Protein AF-A0A920TL09-F1 (afdb_monomer)

Nearest PDB structures (foldseek):
  7rd6-assembly1_A  TM=4.015E-01  e=8.696E+00  Saccharomyces cerevisiae

pLDDT: mean 81.66, std 16.67, range [27.77, 95.25]

Secondary structure (DSSP, 8-state):
--HHHHHHHHHHHHHHHHHHHT---------S----EEEE-S--SSPPPTTEEEEEEE-SSS--EEEEEEE-TTSTT---------STT----HHHHHHHTT-S-----SEEETTSSS-EEES-EEETTEEEEPPP-EEEETTEEEE--------SS-------PPPP-

Radius of gyration: 25.88 Å; Cα contacts (8 Å, |Δi|>4): 193; chains: 1; bounding box: 38×89×36 Å

Se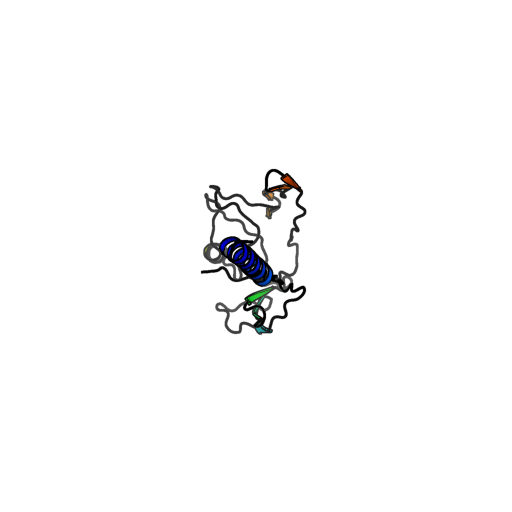quence (169 aa):
MNCANTLKIFSFLIFGTVIFLSSCERKGKSFSKITMRWHPVKHAHPELPAGIKIMTGRNDELPINAWVAIIDPKDPDVDLDVIVSEDQDRRETLTQFSENKKARVVVNGGYFLMDKNPTEHVGLLYVNNFTVAPATRSVLRN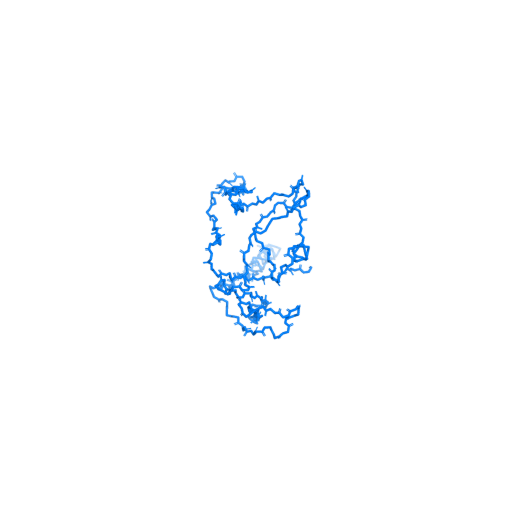NKRYYTARGALGFWMMVVLICLGNQPK

Structure (mmCIF, N/CA/C/O backbone):
data_AF-A0A920TL09-F1
#
_entry.id   AF-A0A920TL09-F1
#
loop_
_atom_site.group_PDB
_atom_site.id
_atom_site.type_symbol
_atom_site.label_atom_id
_atom_site.label_alt_id
_atom_site.label_comp_id
_atom_site.label_asym_id
_atom_site.label_entity_id
_atom_site.label_seq_id
_atom_site.pdbx_PDB_ins_code
_atom_site.Cartn_x
_atom_site.Cartn_y
_atom_site.Cartn_z
_atom_site.occupancy
_atom_site.B_iso_or_equiv
_atom_site.auth_seq_id
_atom_site.auth_comp_id
_atom_site.auth_asym_id
_atom_site.auth_atom_id
_atom_site.pdbx_PDB_model_num
ATOM 1 N N . MET A 1 1 ? 15.18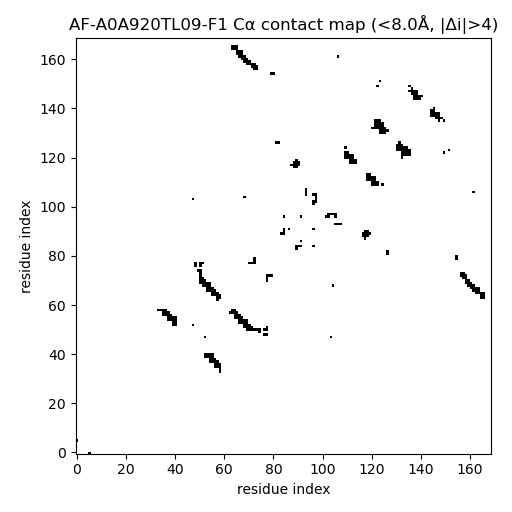4 72.099 8.639 1.00 53.78 1 MET A N 1
ATOM 2 C CA . MET A 1 1 ? 15.026 70.627 8.629 1.00 53.78 1 MET A CA 1
ATOM 3 C C . MET A 1 1 ? 16.298 70.043 9.228 1.00 53.78 1 MET A C 1
ATOM 5 O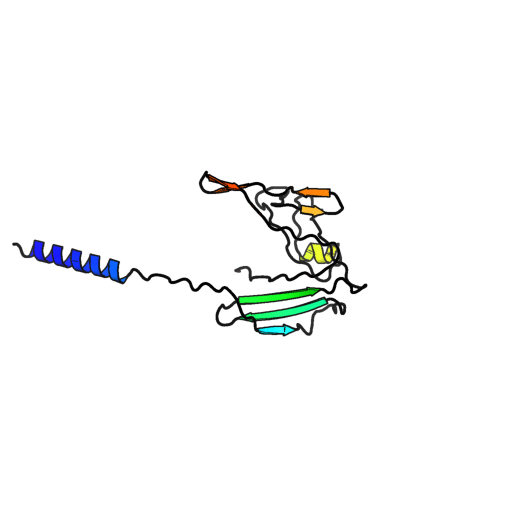 O . MET A 1 1 ? 17.357 70.245 8.655 1.00 53.78 1 MET A O 1
ATOM 9 N N . ASN A 1 2 ? 16.235 69.475 10.437 1.00 61.47 2 ASN A N 1
ATOM 10 C CA . ASN A 1 2 ? 17.439 69.116 11.200 1.00 61.47 2 ASN A CA 1
ATOM 11 C C . ASN A 1 2 ? 18.074 67.825 10.666 1.00 61.47 2 ASN A C 1
ATOM 13 O O . ASN A 1 2 ? 17.355 66.902 10.287 1.00 61.47 2 ASN A O 1
ATOM 17 N N . CYS A 1 3 ? 19.409 67.744 10.702 1.00 60.31 3 CYS A N 1
ATOM 18 C CA . CYS A 1 3 ? 20.208 66.611 10.211 1.00 60.31 3 CYS A CA 1
ATOM 19 C C . CYS A 1 3 ? 19.710 65.241 10.733 1.00 60.31 3 CYS A C 1
ATOM 21 O O . CYS A 1 3 ? 19.678 64.255 9.999 1.00 60.31 3 CYS A O 1
ATOM 23 N N . ALA A 1 4 ? 19.189 65.200 11.965 1.00 67.31 4 ALA A N 1
ATOM 24 C CA . ALA A 1 4 ? 18.602 64.004 12.573 1.00 67.31 4 ALA A CA 1
ATOM 25 C C . ALA A 1 4 ? 17.309 63.501 11.890 1.00 67.31 4 ALA A C 1
ATOM 27 O O . ALA A 1 4 ? 17.072 62.294 11.851 1.00 67.31 4 ALA A O 1
ATOM 28 N N . ASN A 1 5 ? 16.479 64.388 11.327 1.00 65.56 5 ASN A N 1
ATOM 29 C CA . ASN A 1 5 ? 15.267 63.987 10.600 1.00 65.56 5 ASN A CA 1
ATOM 30 C C . ASN A 1 5 ? 15.603 63.459 9.203 1.00 65.56 5 ASN A C 1
ATOM 32 O O . ASN A 1 5 ? 14.999 62.486 8.762 1.00 65.56 5 ASN A O 1
ATOM 36 N N . THR A 1 6 ? 16.609 64.038 8.544 1.00 68.44 6 THR A N 1
ATOM 37 C CA . THR A 1 6 ? 17.115 63.540 7.259 1.00 68.44 6 THR A CA 1
ATOM 38 C C . THR A 1 6 ? 17.706 62.136 7.421 1.00 68.44 6 THR A C 1
ATOM 40 O O . THR A 1 6 ? 17.364 61.241 6.654 1.00 68.44 6 THR A O 1
ATOM 43 N N . LEU A 1 7 ? 18.490 61.891 8.481 1.00 69.38 7 LEU A N 1
ATOM 44 C CA . LEU A 1 7 ? 19.064 60.570 8.769 1.00 69.38 7 LEU A CA 1
ATOM 45 C C . LEU A 1 7 ? 17.992 59.502 9.065 1.00 69.38 7 LEU A C 1
ATOM 47 O O . LEU A 1 7 ? 18.110 58.365 8.609 1.00 69.38 7 LEU A O 1
ATOM 51 N N . LYS A 1 8 ? 16.913 59.864 9.775 1.00 68.81 8 LYS A N 1
ATOM 52 C CA . LYS A 1 8 ? 15.773 58.961 10.013 1.00 68.81 8 LYS A CA 1
ATOM 53 C C . LYS A 1 8 ? 15.044 58.602 8.720 1.00 68.81 8 LYS A C 1
ATOM 55 O O . LYS A 1 8 ? 14.759 57.429 8.508 1.00 68.81 8 LYS A O 1
ATOM 60 N N . ILE A 1 9 ? 14.779 59.576 7.849 1.00 72.88 9 ILE A N 1
ATOM 61 C CA . ILE A 1 9 ? 14.109 59.338 6.559 1.00 72.88 9 ILE A CA 1
ATOM 62 C C . ILE A 1 9 ? 14.960 58.423 5.668 1.00 72.88 9 ILE A C 1
ATOM 64 O O . ILE A 1 9 ? 14.433 57.466 5.105 1.00 72.88 9 ILE A O 1
ATOM 68 N N . PHE A 1 10 ? 16.276 58.648 5.603 1.00 74.56 10 PHE A N 1
ATOM 69 C CA . PHE A 1 10 ? 17.190 57.757 4.879 1.00 74.56 10 PHE A CA 1
ATOM 70 C C . PHE A 1 10 ? 17.213 56.340 5.466 1.00 74.56 10 PHE A C 1
ATOM 72 O O . PHE A 1 10 ? 17.174 55.374 4.710 1.00 74.56 10 PHE A O 1
ATOM 79 N N . SER A 1 11 ? 17.201 56.198 6.794 1.00 73.19 11 SER A N 1
ATOM 80 C CA . SER A 1 11 ? 17.123 54.888 7.457 1.00 73.19 11 SER A CA 1
ATOM 81 C C . SER A 1 11 ? 15.825 54.139 7.120 1.00 73.19 11 SER A C 1
ATOM 83 O O . SER A 1 11 ? 15.866 52.964 6.756 1.00 73.19 11 SER A O 1
ATOM 85 N N . PHE A 1 12 ? 14.676 54.825 7.130 1.00 78.31 12 PHE A N 1
ATOM 86 C CA . PHE A 1 12 ? 13.394 54.236 6.725 1.00 78.31 12 PHE A CA 1
ATOM 87 C C . PHE A 1 12 ? 13.361 53.844 5.240 1.00 78.31 12 PHE A C 1
ATOM 89 O O . PHE A 1 12 ? 12.833 52.784 4.907 1.00 78.31 12 PHE A O 1
ATOM 96 N N . LEU A 1 13 ? 13.954 54.650 4.354 1.00 80.06 13 LEU A N 1
ATOM 97 C CA . LEU A 1 13 ? 14.059 54.336 2.924 1.00 80.06 13 LEU A CA 1
ATOM 98 C C . LEU A 1 13 ? 14.952 53.116 2.671 1.00 80.06 13 LEU A C 1
ATOM 100 O O . LEU A 1 13 ? 14.584 52.242 1.886 1.00 80.06 13 LEU A O 1
ATOM 104 N N . ILE A 1 14 ? 16.087 53.011 3.367 1.00 79.56 14 ILE A N 1
ATOM 105 C CA . ILE A 1 14 ? 16.980 51.847 3.279 1.00 79.56 14 ILE A CA 1
ATOM 106 C C . ILE A 1 14 ? 16.264 50.597 3.794 1.00 79.56 14 ILE A C 1
ATOM 108 O O . ILE A 1 14 ? 16.254 49.576 3.111 1.00 79.56 14 ILE A O 1
ATOM 112 N N . PHE A 1 15 ? 15.606 50.681 4.952 1.00 77.81 15 PHE A N 1
ATOM 113 C CA . PHE A 1 15 ? 14.872 49.556 5.530 1.00 77.81 15 PHE A CA 1
ATOM 114 C C . PHE A 1 15 ? 13.721 49.088 4.627 1.00 77.81 15 PHE A C 1
ATOM 116 O O . PHE A 1 15 ? 13.578 47.891 4.379 1.00 77.81 15 PHE A O 1
ATOM 123 N N . GLY A 1 16 ? 12.959 50.026 4.054 1.00 76.88 16 GLY A N 1
ATOM 124 C CA . GLY A 1 16 ? 11.929 49.722 3.061 1.00 76.88 16 GLY A CA 1
ATOM 125 C C . GLY A 1 16 ? 12.508 49.022 1.830 1.00 76.88 16 GLY A C 1
ATOM 126 O O . GLY A 1 16 ? 12.002 47.984 1.416 1.00 76.88 16 GLY A O 1
ATOM 127 N N . THR A 1 17 ? 13.623 49.524 1.297 1.00 75.88 17 THR A N 1
ATOM 128 C CA . THR A 1 17 ? 14.292 48.939 0.122 1.00 75.88 17 THR A CA 1
ATOM 129 C C . THR A 1 17 ? 14.801 47.521 0.403 1.00 75.88 17 THR A C 1
ATOM 131 O O . THR A 1 17 ? 14.617 46.631 -0.424 1.00 75.88 17 THR A O 1
ATOM 134 N N . VAL A 1 18 ? 15.369 47.268 1.587 1.00 77.56 18 VAL A N 1
ATOM 135 C CA . VAL A 1 18 ? 15.812 45.925 1.999 1.00 77.56 18 VAL A CA 1
ATOM 136 C C . VAL A 1 18 ? 14.631 44.957 2.094 1.00 77.56 18 VAL A C 1
ATOM 138 O O . VAL A 1 18 ? 14.741 43.829 1.618 1.00 77.56 18 VAL A O 1
ATOM 141 N N . ILE A 1 19 ? 13.484 45.380 2.636 1.00 73.69 19 ILE A N 1
ATOM 142 C CA . ILE A 1 19 ? 12.277 44.535 2.712 1.00 73.69 19 ILE A CA 1
ATOM 143 C C . ILE A 1 19 ? 11.729 44.214 1.314 1.00 73.69 19 ILE A C 1
ATOM 145 O O . ILE A 1 19 ? 11.401 43.058 1.032 1.00 73.69 19 ILE A O 1
ATOM 149 N N . PHE A 1 20 ? 11.667 45.207 0.422 1.00 66.69 20 PHE A N 1
ATOM 150 C CA . PHE A 1 20 ? 11.168 45.011 -0.942 1.00 66.69 20 PHE A CA 1
ATOM 151 C C . PHE A 1 20 ? 12.087 44.113 -1.782 1.00 66.69 20 PHE A C 1
ATOM 153 O O . PHE A 1 20 ? 11.592 43.266 -2.522 1.00 66.69 20 PHE A O 1
ATOM 160 N N . LEU A 1 21 ? 13.409 44.228 -1.629 1.00 68.94 21 LEU A N 1
ATOM 161 C CA . LEU A 1 21 ? 14.375 43.394 -2.358 1.00 68.94 21 LEU A CA 1
ATOM 162 C C . LEU A 1 21 ? 14.553 41.990 -1.754 1.00 68.94 21 LEU A C 1
ATOM 164 O O . LEU A 1 21 ? 15.002 41.082 -2.449 1.00 68.94 21 LEU A O 1
ATOM 168 N N . SER A 1 22 ? 14.175 41.785 -0.488 1.00 65.44 22 SER A N 1
ATOM 169 C CA . SER A 1 22 ? 14.242 40.473 0.183 1.00 65.44 22 SER A CA 1
ATOM 170 C C . SER A 1 22 ? 13.017 39.589 -0.071 1.00 65.44 22 SER A C 1
ATOM 172 O O . SER A 1 22 ? 12.991 38.435 0.365 1.00 65.44 22 SER A O 1
ATOM 174 N N . SER A 1 23 ? 12.005 40.091 -0.786 1.00 58.12 23 SER A N 1
ATOM 175 C CA . SER A 1 23 ? 10.854 39.290 -1.214 1.00 58.12 23 SER A CA 1
ATOM 176 C C . SER A 1 23 ? 11.248 38.387 -2.382 1.00 58.12 23 SER A C 1
ATOM 178 O O . SER A 1 23 ? 10.909 38.617 -3.539 1.00 58.12 23 SER A O 1
ATOM 180 N N . CYS A 1 24 ? 12.004 37.338 -2.066 1.00 65.25 24 CYS A N 1
ATOM 181 C CA . CYS A 1 24 ? 12.300 36.256 -2.986 1.00 65.25 24 CYS A CA 1
ATOM 182 C C . CYS A 1 24 ? 11.018 35.437 -3.180 1.00 65.25 24 CYS A C 1
ATOM 184 O O . CYS A 1 24 ? 10.665 34.584 -2.361 1.00 65.25 24 CYS A O 1
ATOM 186 N N . GLU A 1 25 ? 10.280 35.744 -4.244 1.00 61.66 25 GLU A N 1
ATOM 187 C CA . GLU A 1 25 ? 9.114 34.981 -4.665 1.00 61.66 25 GLU A CA 1
ATOM 188 C C . GLU A 1 25 ? 9.582 33.558 -5.006 1.00 61.66 25 GLU A C 1
ATOM 190 O O . GLU A 1 25 ? 10.165 33.304 -6.063 1.00 61.66 25 GLU A O 1
ATOM 195 N N . ARG A 1 26 ? 9.392 32.607 -4.079 1.00 60.12 26 ARG A N 1
ATOM 196 C CA . ARG A 1 26 ? 9.657 31.189 -4.346 1.00 60.12 26 ARG A CA 1
ATOM 197 C C . ARG A 1 26 ? 8.646 30.718 -5.384 1.00 60.12 26 ARG A C 1
ATOM 199 O O . ARG A 1 26 ? 7.584 30.206 -5.036 1.00 60.12 26 ARG A O 1
ATOM 206 N N . LYS A 1 27 ? 8.978 30.871 -6.665 1.00 62.50 27 LYS A N 1
ATOM 207 C CA . LYS A 1 27 ? 8.264 30.218 -7.762 1.00 62.50 27 LYS A CA 1
ATOM 208 C C . LYS A 1 27 ? 8.472 28.716 -7.611 1.00 62.50 27 LYS A C 1
ATOM 210 O O . LYS A 1 27 ? 9.457 28.159 -8.089 1.00 62.50 27 LYS A O 1
ATOM 215 N N . GLY A 1 28 ? 7.575 28.068 -6.872 1.00 67.12 28 GLY A N 1
ATOM 216 C CA . GLY A 1 28 ? 7.540 26.617 -6.778 1.00 67.12 28 GLY A CA 1
ATOM 217 C C . GLY A 1 28 ? 7.368 26.052 -8.182 1.00 67.12 28 GLY A C 1
ATOM 218 O O . GLY A 1 28 ? 6.353 26.305 -8.829 1.00 67.12 28 GLY A O 1
ATOM 219 N N . LYS A 1 29 ? 8.370 25.322 -8.679 1.00 74.00 29 LYS A N 1
ATOM 220 C CA . LYS A 1 29 ? 8.221 24.567 -9.924 1.00 74.00 29 LYS A CA 1
ATOM 221 C C . LYS A 1 29 ? 7.191 23.467 -9.678 1.00 74.00 29 LYS A C 1
ATOM 223 O O . LYS A 1 29 ? 7.402 22.601 -8.833 1.00 74.00 29 LYS A O 1
ATOM 228 N N . SER A 1 30 ? 6.074 23.532 -10.395 1.00 80.12 30 SER A N 1
ATOM 229 C CA . SER A 1 30 ? 5.079 22.463 -10.422 1.00 80.12 30 SER A CA 1
ATOM 230 C C . SER A 1 30 ? 5.392 21.526 -11.581 1.00 80.12 30 SER A C 1
ATOM 232 O O . SER A 1 30 ? 5.633 21.981 -12.699 1.00 80.12 30 SER A O 1
ATOM 234 N N . PHE A 1 31 ? 5.384 20.223 -11.314 1.00 80.56 31 PHE A N 1
ATOM 235 C CA . PHE A 1 31 ? 5.617 19.190 -12.315 1.00 80.56 31 PHE A CA 1
ATOM 236 C C . PHE A 1 31 ? 4.305 18.449 -12.561 1.00 80.56 31 PHE A C 1
ATOM 238 O O . PHE A 1 31 ? 3.782 17.799 -11.661 1.00 80.56 31 PHE A O 1
ATOM 245 N N . SER A 1 32 ? 3.772 18.532 -13.780 1.00 84.25 32 SER A N 1
ATOM 246 C CA . SER A 1 32 ? 2.607 17.736 -14.200 1.00 84.25 32 SER A CA 1
ATOM 247 C C . SER A 1 32 ? 2.991 16.311 -14.607 1.00 84.25 32 SER A C 1
ATOM 249 O O . SER A 1 32 ? 2.165 15.404 -14.561 1.00 84.25 32 SER A O 1
ATOM 251 N N . LYS A 1 33 ? 4.256 16.106 -14.992 1.00 85.94 33 LYS A N 1
ATOM 252 C CA . LYS A 1 33 ? 4.826 14.812 -15.360 1.00 85.94 33 LYS A CA 1
ATOM 253 C C . LYS A 1 33 ? 6.251 14.718 -14.834 1.00 85.94 33 LYS A C 1
ATOM 255 O O . LYS A 1 33 ? 7.068 15.593 -15.103 1.00 85.94 33 LYS A O 1
ATOM 260 N N . ILE A 1 34 ? 6.544 13.639 -14.115 1.00 88.56 34 ILE A N 1
ATOM 261 C CA . ILE A 1 34 ? 7.886 13.341 -13.616 1.00 88.56 34 ILE A CA 1
ATOM 262 C C . ILE A 1 34 ? 8.445 12.185 -14.441 1.00 88.56 34 ILE A C 1
ATOM 264 O O . ILE A 1 34 ? 7.959 11.057 -14.361 1.00 88.56 34 ILE A O 1
ATOM 268 N N . THR A 1 35 ? 9.449 12.465 -15.269 1.00 91.44 35 THR A N 1
ATOM 269 C CA . THR A 1 35 ? 10.113 11.435 -16.077 1.00 91.44 35 THR A CA 1
ATOM 270 C C . THR A 1 35 ? 11.119 10.681 -15.217 1.00 91.44 35 THR A C 1
ATOM 272 O O . THR A 1 35 ? 12.048 11.278 -14.683 1.00 91.44 35 THR A O 1
ATOM 275 N N . MET A 1 36 ? 10.960 9.369 -15.090 1.00 94.06 36 MET A N 1
ATOM 276 C CA . MET A 1 36 ? 11.855 8.512 -14.309 1.00 94.06 36 MET A CA 1
ATOM 277 C C . MET A 1 36 ? 12.720 7.665 -15.247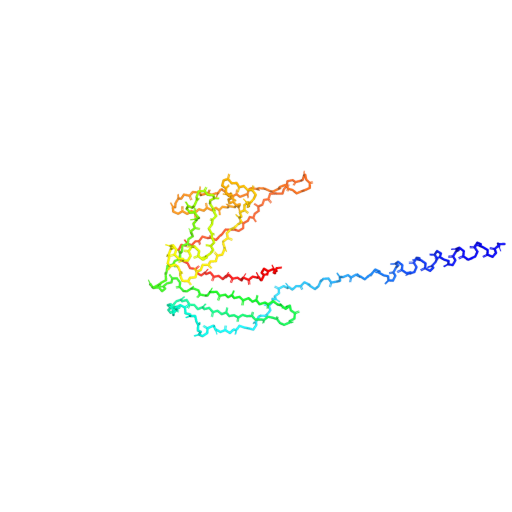 1.00 94.06 36 MET A C 1
ATOM 279 O O . MET A 1 36 ? 12.226 7.158 -16.256 1.00 94.06 36 MET A O 1
ATOM 283 N N . ARG A 1 37 ? 13.997 7.463 -14.907 1.00 94.88 37 ARG A N 1
ATOM 284 C CA . ARG A 1 37 ? 14.864 6.492 -15.596 1.00 94.88 37 ARG A CA 1
ATOM 285 C C . ARG A 1 37 ? 14.716 5.123 -14.944 1.00 94.88 37 ARG A C 1
ATOM 287 O O . ARG A 1 37 ? 15.330 4.869 -13.907 1.00 94.88 37 ARG A O 1
ATOM 294 N N . TRP A 1 38 ? 13.877 4.279 -15.532 1.00 95.25 38 TRP A N 1
ATOM 295 C CA . TRP A 1 38 ? 13.522 2.969 -14.991 1.00 95.25 38 TRP A CA 1
ATOM 296 C C . TRP A 1 38 ? 14.501 1.868 -15.401 1.00 95.25 38 TRP A C 1
ATOM 298 O O . TRP A 1 38 ? 14.845 1.742 -16.572 1.00 95.25 38 TRP A O 1
ATOM 308 N N . HIS A 1 39 ? 14.867 1.017 -14.446 1.00 94.94 39 HIS A N 1
ATOM 309 C CA . HIS A 1 39 ? 15.703 -0.161 -14.650 1.00 94.94 39 HIS A CA 1
ATOM 310 C C . HIS A 1 39 ? 15.077 -1.370 -13.941 1.00 94.94 39 HIS A C 1
ATOM 312 O O . HIS A 1 39 ? 14.595 -1.220 -12.815 1.00 94.94 39 HIS A O 1
ATOM 318 N N . PRO A 1 40 ? 15.062 -2.563 -14.561 1.00 92.62 40 PRO A N 1
ATOM 319 C CA . PRO A 1 40 ? 14.602 -3.772 -13.889 1.00 92.62 40 PRO A CA 1
ATOM 320 C C . PRO A 1 40 ? 15.557 -4.156 -12.758 1.00 92.62 40 PRO A C 1
ATOM 322 O O . PRO A 1 40 ? 16.779 -4.091 -12.912 1.00 92.62 40 PRO A O 1
ATOM 325 N N . VAL A 1 41 ? 15.000 -4.591 -11.631 1.00 90.88 41 VAL A N 1
ATOM 326 C CA . VAL A 1 41 ? 15.777 -5.148 -10.522 1.00 90.88 41 VAL A CA 1
ATOM 327 C C . VAL A 1 41 ? 16.098 -6.606 -10.856 1.00 90.88 41 VAL A C 1
ATOM 329 O O . VAL A 1 41 ? 15.207 -7.445 -10.887 1.00 90.88 41 VAL A O 1
ATOM 332 N N . LYS A 1 42 ? 17.370 -6.899 -11.153 1.00 77.19 42 LYS A N 1
ATOM 333 C CA . LYS A 1 42 ? 17.815 -8.217 -11.649 1.00 77.19 42 LYS A CA 1
ATOM 334 C C . LYS A 1 42 ? 17.972 -9.296 -10.568 1.00 77.19 42 LYS A C 1
ATOM 336 O O . LYS A 1 42 ? 17.988 -10.470 -10.907 1.00 77.19 42 LYS A O 1
ATOM 341 N N . HIS A 1 43 ? 18.100 -8.911 -9.297 1.00 66.50 43 HIS A N 1
ATOM 342 C CA . HIS A 1 43 ? 18.413 -9.825 -8.189 1.00 66.50 43 HIS A CA 1
ATOM 343 C C . HIS A 1 43 ? 17.445 -9.637 -7.015 1.00 66.50 43 HIS A C 1
ATOM 345 O O . HIS A 1 43 ? 17.853 -9.281 -5.911 1.00 66.50 43 HIS A O 1
ATOM 351 N N . ALA A 1 44 ? 16.145 -9.822 -7.255 1.00 63.91 44 ALA A N 1
ATOM 352 C CA . ALA A 1 44 ? 15.204 -10.010 -6.156 1.00 63.91 44 ALA A CA 1
ATOM 353 C C . ALA A 1 44 ? 15.382 -11.441 -5.623 1.00 63.91 44 ALA A C 1
ATOM 355 O O . ALA A 1 44 ? 15.175 -12.398 -6.364 1.00 63.91 44 ALA A O 1
ATOM 356 N N . HIS A 1 45 ? 15.825 -11.579 -4.372 1.00 62.62 45 HIS A N 1
ATOM 357 C CA . HIS A 1 45 ? 15.847 -12.856 -3.664 1.00 62.62 45 HIS A CA 1
ATOM 358 C C . HIS A 1 45 ? 14.741 -12.857 -2.604 1.00 62.62 45 HIS A C 1
ATOM 360 O O . HIS A 1 45 ? 14.693 -11.917 -1.807 1.00 62.62 45 HIS A O 1
ATOM 366 N N . PRO A 1 46 ? 13.880 -13.890 -2.555 1.00 71.00 46 PRO A N 1
ATOM 367 C CA . PRO A 1 46 ? 13.798 -15.038 -3.473 1.00 71.00 46 PRO A CA 1
ATOM 368 C C . PRO A 1 46 ? 13.362 -14.638 -4.896 1.00 71.00 46 PRO A C 1
ATOM 370 O O . PRO A 1 46 ? 12.771 -13.574 -5.072 1.00 71.00 46 PRO A O 1
ATOM 373 N N . GLU A 1 47 ? 13.635 -15.497 -5.889 1.00 81.56 47 GLU A N 1
ATOM 374 C CA . GLU A 1 47 ? 13.158 -15.279 -7.263 1.00 81.56 47 GLU A CA 1
ATOM 375 C C . GLU A 1 47 ? 11.639 -15.048 -7.271 1.00 81.56 47 GLU A C 1
ATOM 377 O O . GLU A 1 47 ? 10.880 -15.701 -6.541 1.00 81.56 47 GLU A O 1
ATOM 382 N N . LEU A 1 48 ? 11.217 -14.063 -8.063 1.00 87.56 48 LEU A N 1
ATOM 383 C CA . LEU A 1 48 ? 9.819 -13.681 -8.231 1.00 87.56 48 LEU A CA 1
ATOM 384 C C . LEU A 1 48 ? 9.215 -14.458 -9.413 1.00 87.56 48 LEU A C 1
ATOM 386 O O . LEU A 1 48 ? 9.933 -14.715 -10.382 1.00 87.56 48 LEU A O 1
ATOM 390 N N . PRO A 1 49 ? 7.921 -14.823 -9.357 1.00 88.56 49 PRO A N 1
ATOM 391 C CA . PRO A 1 49 ? 7.243 -15.465 -10.482 1.00 88.56 49 PRO A CA 1
ATOM 392 C C . PRO A 1 49 ? 7.225 -14.545 -11.710 1.00 88.56 49 PRO A C 1
ATOM 394 O O . PRO A 1 49 ? 7.371 -13.326 -11.588 1.00 88.56 49 PRO A O 1
ATOM 397 N N . ALA A 1 50 ? 7.026 -15.123 -12.898 1.00 89.44 50 ALA A N 1
ATOM 398 C CA . ALA A 1 50 ? 7.096 -14.400 -14.171 1.00 89.44 50 ALA A CA 1
ATOM 399 C C . ALA A 1 50 ? 6.130 -13.201 -14.233 1.00 89.44 50 ALA A C 1
ATOM 401 O O . ALA A 1 50 ? 6.494 -12.140 -14.749 1.00 89.44 50 ALA A O 1
ATOM 402 N N . GLY A 1 51 ? 4.942 -13.341 -13.643 1.00 91.00 51 GLY A N 1
ATOM 403 C CA . GLY A 1 51 ? 3.945 -12.285 -13.520 1.00 91.00 51 GLY A CA 1
ATOM 404 C C . GLY A 1 51 ? 4.318 -11.131 -12.585 1.00 91.00 51 GLY A C 1
ATOM 405 O O . GLY A 1 51 ? 3.570 -10.163 -12.511 1.00 91.00 51 GLY A O 1
ATOM 406 N N . ILE A 1 52 ? 5.456 -11.160 -11.881 1.00 90.81 52 ILE A N 1
ATOM 407 C CA . ILE A 1 52 ? 5.890 -10.072 -10.992 1.00 90.81 52 ILE A CA 1
ATOM 408 C C . ILE A 1 52 ? 7.226 -9.497 -11.464 1.00 90.81 52 ILE A C 1
ATOM 410 O O . ILE A 1 52 ? 8.271 -10.142 -11.416 1.00 90.81 52 ILE A O 1
ATOM 414 N N . LYS A 1 53 ? 7.222 -8.210 -11.822 1.00 91.81 53 LYS A N 1
ATOM 415 C CA . LYS A 1 53 ? 8.425 -7.468 -12.214 1.00 91.81 53 LYS A CA 1
ATOM 416 C C . LYS A 1 53 ? 8.639 -6.250 -11.331 1.00 91.81 53 LYS A C 1
ATOM 418 O O . LYS A 1 53 ? 7.795 -5.361 -11.275 1.00 91.81 53 LYS A O 1
ATOM 423 N N . ILE A 1 54 ? 9.814 -6.149 -10.716 1.00 92.25 54 ILE A N 1
ATOM 424 C CA . ILE A 1 54 ? 10.210 -4.962 -9.950 1.00 92.25 54 ILE A CA 1
ATOM 425 C C . ILE A 1 54 ? 11.107 -4.066 -10.804 1.00 92.25 54 ILE A C 1
ATOM 427 O O . ILE A 1 54 ? 12.087 -4.517 -11.400 1.00 92.25 54 ILE A O 1
ATOM 431 N N . MET A 1 55 ? 10.790 -2.775 -10.840 1.00 94.06 55 MET A N 1
ATOM 432 C CA . MET A 1 55 ? 11.611 -1.746 -11.468 1.00 94.06 55 MET A CA 1
ATOM 433 C C . MET A 1 55 ? 12.015 -0.707 -10.424 1.00 94.06 55 MET A C 1
ATOM 435 O O . MET A 1 55 ? 11.233 -0.349 -9.545 1.00 94.06 55 MET A O 1
ATOM 439 N N . THR A 1 56 ? 13.225 -0.181 -10.552 1.00 94.81 56 THR A N 1
ATOM 440 C CA . THR A 1 56 ? 13.710 0.970 -9.790 1.00 94.81 56 THR A CA 1
ATOM 441 C C . THR A 1 56 ? 13.911 2.155 -10.723 1.00 94.81 56 THR A C 1
ATOM 443 O O . THR A 1 56 ? 14.292 1.990 -11.883 1.00 94.81 56 THR A O 1
ATOM 446 N N . GLY A 1 57 ? 13.600 3.353 -10.248 1.00 94.81 57 GLY A N 1
ATOM 447 C CA . GLY A 1 57 ? 13.622 4.580 -11.021 1.00 94.81 57 GLY A CA 1
ATOM 448 C C . GLY A 1 57 ? 14.298 5.707 -10.261 1.00 94.81 57 GLY A C 1
ATOM 449 O O . GLY A 1 57 ? 14.056 5.895 -9.070 1.00 94.81 57 GLY A O 1
ATOM 450 N N . ARG A 1 58 ? 15.085 6.510 -10.977 1.00 94.12 58 ARG A N 1
ATOM 451 C CA . ARG A 1 58 ? 15.655 7.768 -10.479 1.00 94.12 58 ARG A CA 1
ATOM 452 C C . ARG A 1 58 ? 15.234 8.926 -11.375 1.00 94.12 58 ARG A C 1
ATOM 454 O O . ARG A 1 58 ? 15.317 8.811 -12.601 1.00 94.12 58 ARG A O 1
ATOM 461 N N . ASN A 1 59 ? 14.852 10.042 -10.766 1.00 93.31 59 ASN A N 1
ATOM 462 C CA . ASN A 1 59 ? 14.866 11.352 -11.410 1.00 93.31 59 ASN A CA 1
ATOM 463 C C . ASN A 1 59 ? 15.983 12.192 -10.759 1.00 93.31 59 ASN A C 1
ATOM 465 O O . ASN A 1 59 ? 16.180 12.130 -9.546 1.00 93.31 59 ASN A O 1
ATOM 469 N N . ASP A 1 60 ? 16.776 12.893 -11.571 1.00 89.44 60 ASP A N 1
ATOM 470 C CA . ASP A 1 60 ? 17.898 13.710 -11.081 1.00 89.44 60 ASP A CA 1
ATOM 471 C C . ASP A 1 60 ? 17.519 15.187 -10.906 1.00 89.44 60 ASP A C 1
ATOM 473 O O . ASP A 1 60 ? 18.144 15.882 -10.111 1.00 89.44 60 ASP A O 1
ATOM 477 N N . GLU A 1 61 ? 16.491 15.664 -11.617 1.00 89.25 61 GLU A N 1
ATOM 478 C CA . GLU A 1 61 ? 15.979 17.038 -11.518 1.00 89.25 61 GLU A CA 1
ATOM 479 C C . GLU A 1 61 ? 15.173 17.234 -10.226 1.00 89.25 61 GLU A C 1
ATOM 481 O O . GLU A 1 61 ? 15.387 18.174 -9.464 1.00 89.25 61 GLU A O 1
ATOM 486 N N . LEU A 1 62 ? 14.264 16.301 -9.967 1.00 88.06 62 LEU A N 1
ATOM 487 C CA . LEU A 1 62 ? 13.643 16.043 -8.684 1.00 88.06 62 LEU A CA 1
ATOM 488 C C . LEU A 1 62 ? 14.398 14.864 -8.095 1.00 88.06 62 LEU A C 1
ATOM 490 O O . LEU A 1 62 ? 14.188 13.767 -8.603 1.00 88.06 62 LEU A O 1
ATOM 494 N N . PRO A 1 63 ? 15.252 15.041 -7.072 1.00 87.00 63 PRO A N 1
ATOM 495 C CA . PRO A 1 63 ? 16.143 14.001 -6.572 1.00 87.00 63 PRO A CA 1
ATOM 496 C C . PRO A 1 63 ? 15.394 12.884 -5.817 1.00 87.00 63 PRO A C 1
ATOM 498 O O . PRO A 1 63 ? 15.710 12.563 -4.669 1.00 87.00 63 PRO A O 1
ATOM 501 N N . ILE A 1 64 ? 14.451 12.225 -6.485 1.00 90.69 64 ILE A N 1
ATOM 502 C CA . ILE A 1 64 ? 13.576 11.174 -5.986 1.00 90.69 64 ILE A CA 1
ATOM 503 C C . ILE A 1 64 ? 13.998 9.816 -6.543 1.00 90.69 64 ILE A C 1
ATOM 505 O O . ILE A 1 64 ? 14.354 9.666 -7.714 1.00 90.69 64 ILE A O 1
ATOM 509 N N . ASN A 1 65 ? 13.945 8.819 -5.669 1.00 93.69 65 ASN A N 1
ATOM 510 C CA . ASN A 1 65 ? 14.009 7.410 -6.033 1.00 93.69 65 ASN A CA 1
ATOM 511 C C . ASN A 1 65 ? 12.596 6.848 -5.938 1.00 93.69 65 ASN A C 1
ATOM 513 O O . ASN A 1 65 ? 11.856 7.223 -5.029 1.00 93.69 65 ASN A O 1
ATOM 517 N N . ALA A 1 66 ? 12.241 5.958 -6.854 1.00 93.62 66 ALA A N 1
ATOM 518 C CA . ALA A 1 66 ? 10.996 5.217 -6.793 1.00 93.62 66 ALA A CA 1
ATOM 519 C C . ALA A 1 66 ? 11.248 3.748 -7.115 1.00 93.62 66 ALA A C 1
ATOM 521 O O . ALA A 1 66 ? 12.142 3.400 -7.888 1.00 93.62 66 ALA A O 1
ATOM 522 N N . TRP A 1 67 ? 10.405 2.896 -6.557 1.00 93.88 67 TRP A N 1
ATOM 523 C CA . TRP A 1 67 ? 10.276 1.503 -6.949 1.00 93.88 67 TRP A CA 1
ATOM 524 C C . TRP A 1 67 ? 8.849 1.281 -7.405 1.00 93.88 67 TRP A C 1
ATOM 526 O O . TRP A 1 67 ? 7.939 1.941 -6.905 1.00 93.88 67 TRP A O 1
ATOM 536 N N . VAL A 1 68 ? 8.676 0.366 -8.349 1.00 92.94 68 VAL A N 1
ATOM 537 C CA . VAL A 1 68 ? 7.366 -0.076 -8.806 1.00 92.94 68 VAL A CA 1
ATOM 538 C C . VAL A 1 68 ? 7.377 -1.584 -8.979 1.00 92.94 68 VAL A C 1
ATOM 540 O O . VAL A 1 68 ? 8.295 -2.144 -9.580 1.00 92.94 68 VAL A O 1
ATOM 543 N N . ALA A 1 69 ? 6.348 -2.226 -8.440 1.00 92.06 69 ALA A N 1
ATOM 544 C CA . ALA A 1 69 ? 6.007 -3.599 -8.758 1.00 92.06 69 ALA A CA 1
ATOM 545 C C . ALA A 1 69 ? 4.966 -3.582 -9.877 1.00 92.06 69 ALA A C 1
ATOM 547 O O . ALA A 1 69 ? 3.950 -2.902 -9.768 1.00 92.06 69 ALA A O 1
ATOM 548 N N . ILE A 1 70 ? 5.251 -4.291 -10.960 1.00 91.62 70 ILE A N 1
ATOM 549 C CA . ILE A 1 70 ? 4.341 -4.521 -12.076 1.00 91.62 70 ILE A CA 1
ATOM 550 C C . ILE A 1 70 ? 3.864 -5.959 -11.932 1.00 91.62 70 ILE A C 1
ATOM 552 O O . ILE A 1 70 ? 4.686 -6.874 -11.935 1.00 91.62 70 ILE A O 1
ATOM 556 N N . ILE A 1 71 ? 2.555 -6.124 -11.769 1.00 89.81 71 ILE A N 1
ATOM 557 C CA . ILE A 1 71 ? 1.915 -7.404 -11.474 1.00 89.81 71 ILE A CA 1
ATOM 558 C C . ILE A 1 71 ? 0.993 -7.767 -12.640 1.00 89.81 71 ILE A C 1
ATOM 560 O O . ILE A 1 71 ? 0.085 -6.990 -12.953 1.00 89.81 71 ILE A O 1
ATOM 564 N N . ASP A 1 72 ? 1.229 -8.920 -13.268 1.00 90.12 72 ASP A N 1
ATOM 565 C CA . ASP A 1 72 ? 0.284 -9.605 -14.145 1.00 90.12 72 ASP A CA 1
ATOM 566 C C . ASP A 1 72 ? -0.600 -10.524 -13.291 1.00 90.12 72 ASP A C 1
ATOM 568 O O . ASP A 1 72 ? -0.143 -11.556 -12.812 1.00 90.12 72 ASP A O 1
ATOM 572 N N . PRO A 1 73 ? -1.865 -10.166 -13.072 1.00 84.06 73 PRO A N 1
ATOM 573 C CA . PRO A 1 73 ? -2.779 -10.922 -12.226 1.00 84.06 73 PRO A CA 1
ATOM 574 C C . PRO A 1 73 ? -3.562 -11.976 -13.011 1.00 84.06 73 PRO A C 1
ATOM 576 O O . PRO A 1 73 ? -4.492 -12.567 -12.476 1.00 84.06 73 PRO A O 1
ATOM 579 N N . LYS A 1 74 ? -3.255 -12.161 -14.302 1.00 88.00 74 LYS A N 1
ATOM 580 C CA . LYS A 1 74 ? -3.706 -13.323 -15.071 1.00 88.00 74 LYS A CA 1
ATOM 581 C C . LYS A 1 74 ? -2.721 -14.485 -14.970 1.00 88.00 74 LYS A C 1
ATOM 583 O O . LYS A 1 74 ? -3.062 -15.586 -15.396 1.00 88.00 74 LYS A O 1
ATOM 588 N N . ASP A 1 75 ? -1.514 -14.231 -14.467 1.00 90.25 75 ASP A N 1
ATOM 589 C CA . ASP A 1 75 ? -0.537 -15.274 -14.191 1.00 90.25 75 ASP A CA 1
ATOM 590 C C . ASP A 1 75 ? -1.080 -16.173 -13.060 1.00 90.25 75 ASP A C 1
ATOM 592 O O . ASP A 1 75 ? -1.419 -15.655 -11.993 1.00 90.25 75 ASP A O 1
ATOM 596 N N . PRO A 1 76 ? -1.214 -17.495 -13.276 1.00 90.25 76 PRO A N 1
ATOM 597 C CA . PRO A 1 76 ? -1.782 -18.406 -12.282 1.00 90.25 76 PRO A CA 1
ATOM 598 C C . PRO A 1 76 ? -0.924 -18.541 -11.015 1.00 90.25 76 PRO A C 1
ATOM 600 O O . PRO A 1 76 ? -1.440 -18.988 -9.993 1.00 90.25 76 PRO A O 1
ATOM 603 N N . ASP A 1 77 ? 0.352 -18.148 -11.063 1.00 90.06 77 ASP A N 1
ATOM 604 C CA . ASP A 1 77 ? 1.264 -18.162 -9.915 1.00 90.06 77 ASP A CA 1
ATOM 605 C C . ASP A 1 77 ? 1.214 -16.851 -9.104 1.00 90.06 77 ASP A C 1
ATOM 607 O O . ASP A 1 77 ? 1.989 -16.658 -8.160 1.00 90.06 77 ASP A O 1
ATOM 611 N N . VAL A 1 78 ? 0.319 -15.927 -9.469 1.00 89.00 78 VAL A N 1
ATOM 612 C CA . VAL A 1 78 ? 0.162 -14.620 -8.831 1.00 89.00 78 VAL A CA 1
ATOM 613 C C . VAL A 1 78 ? -1.224 -14.492 -8.213 1.00 89.00 78 VAL A C 1
ATOM 615 O O . VAL A 1 78 ? -2.238 -14.485 -8.904 1.00 89.00 78 VAL A O 1
ATOM 618 N N . ASP A 1 79 ? -1.244 -14.288 -6.898 1.00 88.56 79 ASP A N 1
ATOM 619 C CA . ASP A 1 79 ? -2.435 -13.890 -6.149 1.00 88.56 79 ASP A CA 1
ATOM 620 C C . ASP A 1 79 ? -2.285 -12.448 -5.635 1.00 88.56 79 ASP A C 1
ATOM 622 O O . ASP A 1 79 ? -1.178 -11.986 -5.334 1.00 88.56 79 ASP A O 1
ATOM 626 N N . LEU A 1 80 ? -3.401 -11.722 -5.560 1.00 87.31 80 LEU A N 1
ATOM 627 C CA . LEU A 1 80 ? -3.456 -10.330 -5.128 1.00 87.31 80 LEU A CA 1
ATOM 628 C C . LEU A 1 80 ? -4.582 -10.145 -4.116 1.00 87.31 80 LEU A C 1
ATOM 630 O O . LEU A 1 80 ? -5.757 -10.235 -4.467 1.00 87.31 80 LEU A O 1
ATOM 634 N N . ASP A 1 81 ? -4.210 -9.775 -2.895 1.00 87.62 81 ASP A N 1
ATOM 635 C CA . ASP A 1 81 ? -5.153 -9.621 -1.792 1.00 87.62 81 ASP A CA 1
ATOM 636 C C . ASP A 1 81 ? -5.002 -8.270 -1.073 1.00 87.62 81 ASP A C 1
ATOM 638 O O . ASP A 1 81 ? -3.939 -7.639 -1.073 1.00 87.62 81 ASP A O 1
ATOM 642 N N . VAL A 1 82 ? -6.092 -7.828 -0.444 1.00 89.94 82 VAL A N 1
ATOM 643 C CA . VAL A 1 82 ? -6.118 -6.706 0.495 1.00 89.94 82 VAL A CA 1
ATOM 644 C C . VAL A 1 82 ? -6.165 -7.275 1.902 1.00 89.94 82 VAL A C 1
ATOM 646 O O . VAL A 1 82 ? -7.215 -7.664 2.403 1.00 89.94 82 VAL A O 1
ATOM 649 N N . ILE A 1 83 ? -5.019 -7.258 2.566 1.00 89.56 83 ILE A N 1
ATOM 650 C CA . ILE A 1 83 ? -4.876 -7.791 3.920 1.00 89.56 83 ILE A CA 1
ATOM 651 C C . ILE A 1 83 ? -5.037 -6.694 4.977 1.00 89.56 83 ILE A C 1
ATOM 653 O O . ILE A 1 83 ? -4.719 -5.521 4.755 1.00 89.56 83 ILE A O 1
ATOM 657 N N . VAL A 1 84 ? -5.531 -7.089 6.147 1.00 91.62 84 VAL A N 1
ATOM 658 C CA . VAL A 1 84 ? -5.681 -6.237 7.333 1.00 91.62 84 VAL A CA 1
ATOM 659 C C . VAL A 1 84 ? -4.974 -6.886 8.511 1.00 91.62 84 VAL A C 1
ATOM 661 O O . VAL A 1 84 ? -4.886 -8.109 8.568 1.00 91.62 84 VAL A O 1
ATOM 664 N N . SER A 1 85 ? -4.460 -6.069 9.432 1.00 92.56 85 SER A N 1
ATOM 665 C CA . SER A 1 85 ? -3.781 -6.579 10.625 1.00 92.56 85 SER A CA 1
ATOM 666 C C . SER A 1 85 ? -4.763 -7.365 11.494 1.00 92.56 85 SER A C 1
ATOM 668 O O . SER A 1 85 ? -5.888 -6.912 11.733 1.00 92.56 85 SER A O 1
ATOM 670 N N . GLU A 1 86 ? -4.315 -8.530 11.953 1.00 89.56 86 GLU A N 1
ATOM 671 C CA . GLU A 1 86 ? -5.041 -9.418 12.870 1.00 89.56 86 GLU A CA 1
ATOM 672 C C . GLU A 1 86 ? -4.632 -9.191 14.339 1.00 89.56 86 GLU A C 1
ATOM 674 O O . GLU A 1 86 ? -5.237 -9.764 15.248 1.00 89.56 86 GLU A O 1
ATOM 679 N N . ASP A 1 87 ? -3.647 -8.319 14.579 1.00 92.62 87 ASP A N 1
ATOM 680 C CA . ASP A 1 87 ? -3.147 -7.990 15.912 1.00 92.62 87 ASP A CA 1
ATOM 681 C C . ASP A 1 87 ? -4.179 -7.192 16.721 1.00 92.62 87 ASP A C 1
ATOM 683 O O . ASP A 1 87 ? -4.988 -6.425 16.187 1.00 92.62 87 ASP A O 1
ATOM 687 N N . GLN A 1 88 ? -4.138 -7.338 18.050 1.00 93.75 88 GLN A N 1
ATOM 688 C CA . GLN A 1 88 ? -5.096 -6.687 18.953 1.00 93.75 88 GLN A CA 1
ATOM 689 C C . GLN A 1 88 ? -5.061 -5.158 18.865 1.00 93.75 88 GLN A C 1
ATOM 691 O O . GLN A 1 88 ? -6.102 -4.518 18.996 1.00 93.75 88 GLN A O 1
ATOM 696 N N . ASP A 1 89 ? -3.886 -4.570 18.637 1.00 94.06 89 ASP A N 1
ATOM 697 C CA . ASP A 1 89 ? -3.714 -3.129 18.435 1.00 94.06 89 ASP A CA 1
ATOM 698 C C . ASP A 1 89 ? -3.949 -2.699 16.973 1.00 94.06 89 ASP A C 1
ATOM 700 O O . ASP A 1 89 ? -3.995 -1.499 16.680 1.00 94.06 89 ASP A O 1
ATOM 704 N N . ARG A 1 90 ? -4.165 -3.674 16.077 1.00 92.88 90 ARG A N 1
ATOM 705 C CA . ARG A 1 90 ? -4.343 -3.544 14.626 1.00 92.88 90 ARG A CA 1
ATOM 706 C C . ARG A 1 90 ? -3.145 -2.916 13.919 1.00 92.88 90 ARG A C 1
ATOM 708 O O . ARG A 1 90 ? -3.321 -2.185 12.936 1.00 92.88 90 ARG A O 1
ATOM 715 N N . ARG A 1 91 ? -1.936 -3.158 14.424 1.00 92.75 91 ARG A N 1
ATOM 716 C CA . ARG A 1 91 ? -0.692 -2.644 13.852 1.00 92.75 91 ARG A CA 1
ATOM 717 C C . ARG A 1 91 ? 0.219 -3.795 13.495 1.00 92.75 91 ARG A C 1
ATOM 719 O O . ARG A 1 91 ? 0.708 -4.505 14.354 1.00 92.75 91 ARG A O 1
ATOM 726 N N . GLU A 1 92 ? 0.543 -3.882 12.217 1.00 93.19 92 GLU A N 1
ATOM 727 C CA . GLU A 1 92 ? 1.475 -4.880 11.722 1.00 93.19 92 GLU A CA 1
ATOM 728 C C . GLU A 1 92 ? 2.394 -4.228 10.686 1.00 93.19 92 GLU A C 1
ATOM 730 O O . GLU A 1 92 ? 1.970 -3.421 9.849 1.00 93.19 92 GLU A O 1
ATOM 735 N N . THR A 1 93 ? 3.690 -4.506 10.790 1.00 92.19 93 THR A N 1
ATOM 736 C CA . THR A 1 93 ? 4.692 -4.013 9.842 1.00 92.19 93 THR A CA 1
ATOM 737 C C . THR A 1 93 ? 4.600 -4.771 8.519 1.00 92.19 93 THR A C 1
ATOM 739 O O . THR A 1 93 ? 4.124 -5.902 8.459 1.00 92.19 93 THR A O 1
ATOM 742 N N . LEU A 1 94 ? 5.111 -4.180 7.432 1.00 92.62 94 LEU A N 1
ATOM 743 C CA . LEU A 1 94 ? 5.154 -4.866 6.132 1.00 92.62 94 LEU A CA 1
ATOM 744 C C . LEU A 1 94 ? 5.970 -6.167 6.190 1.00 92.62 94 LEU A C 1
ATOM 746 O O . LEU A 1 94 ? 5.631 -7.120 5.496 1.00 92.62 94 LEU A O 1
ATOM 750 N N . THR A 1 95 ? 7.014 -6.210 7.024 1.00 92.44 95 THR A N 1
ATOM 751 C CA . THR A 1 95 ? 7.812 -7.421 7.253 1.00 92.44 95 THR A CA 1
ATOM 752 C C . THR A 1 95 ? 6.975 -8.512 7.911 1.00 92.44 95 THR A C 1
ATOM 754 O O . THR A 1 95 ? 6.935 -9.620 7.391 1.00 92.44 95 THR A O 1
ATOM 757 N N . GLN A 1 96 ? 6.236 -8.188 8.978 1.00 94.25 96 GLN A N 1
ATOM 758 C CA . GLN A 1 96 ? 5.335 -9.145 9.629 1.00 94.25 96 GLN A CA 1
ATOM 759 C C . GLN A 1 96 ? 4.257 -9.651 8.662 1.00 94.25 96 GLN A C 1
ATOM 761 O O . GLN A 1 96 ? 4.094 -10.859 8.525 1.00 94.25 96 GLN A O 1
ATOM 766 N N . PHE A 1 97 ? 3.615 -8.763 7.894 1.00 93.62 97 PHE A N 1
ATOM 767 C CA . PHE A 1 97 ? 2.662 -9.179 6.860 1.00 93.62 97 PHE A CA 1
ATOM 768 C C . PHE A 1 97 ? 3.292 -10.119 5.825 1.00 93.62 97 PHE A C 1
ATOM 770 O O . PHE A 1 97 ? 2.682 -11.117 5.438 1.00 93.62 97 PHE A O 1
ATOM 777 N N . SER A 1 98 ? 4.511 -9.810 5.367 1.00 91.38 98 SER A N 1
ATOM 778 C CA . SER A 1 98 ? 5.241 -10.641 4.406 1.00 91.38 98 SER A CA 1
ATOM 779 C C . SER A 1 98 ? 5.517 -12.034 4.964 1.00 91.38 98 SER A C 1
ATOM 781 O O . SER A 1 98 ? 5.272 -13.019 4.272 1.00 91.38 98 SER A O 1
ATOM 783 N N . GLU A 1 99 ? 5.962 -12.128 6.216 1.00 91.88 99 GLU A N 1
ATOM 784 C CA . GLU A 1 99 ? 6.272 -13.391 6.887 1.00 91.88 99 GLU A CA 1
ATOM 785 C C . GLU A 1 99 ? 5.003 -14.205 7.179 1.00 91.88 99 GLU A C 1
ATOM 787 O O . GLU A 1 99 ? 4.897 -15.363 6.767 1.00 91.88 99 GLU A O 1
ATOM 792 N N . ASN A 1 100 ? 4.004 -13.583 7.810 1.00 92.50 100 ASN A N 1
ATOM 793 C CA . ASN A 1 100 ? 2.769 -14.229 8.252 1.00 92.50 100 ASN A CA 1
ATOM 794 C C . ASN A 1 100 ? 1.926 -14.737 7.080 1.00 92.50 100 ASN A C 1
ATOM 796 O O . ASN A 1 100 ? 1.390 -15.846 7.124 1.00 92.50 100 ASN A O 1
ATOM 800 N N . LYS A 1 101 ? 1.823 -13.943 6.007 1.00 89.69 101 LYS A N 1
ATOM 801 C CA . LYS A 1 101 ? 1.050 -14.297 4.807 1.00 89.69 101 LYS A CA 1
ATOM 802 C C . LYS A 1 101 ? 1.904 -14.947 3.715 1.00 89.69 101 LYS A C 1
ATOM 804 O O . LYS A 1 101 ? 1.376 -15.298 2.666 1.00 89.69 101 LYS A O 1
ATOM 809 N N . LYS A 1 102 ? 3.214 -15.121 3.945 1.00 90.44 102 LYS A N 1
ATOM 810 C CA . LYS A 1 102 ? 4.190 -15.626 2.957 1.00 90.44 102 LYS A CA 1
ATOM 811 C C . LYS A 1 102 ? 4.160 -14.844 1.632 1.00 90.44 102 LYS A C 1
ATOM 813 O O . LYS A 1 102 ? 4.399 -15.402 0.559 1.00 90.44 102 LYS A O 1
ATOM 818 N N . ALA A 1 103 ? 3.858 -13.549 1.706 1.00 90.88 103 ALA A N 1
ATOM 819 C CA . ALA A 1 103 ? 3.704 -12.683 0.545 1.00 90.88 103 ALA A CA 1
ATOM 820 C C . ALA A 1 103 ? 5.067 -12.269 -0.032 1.00 90.88 103 ALA A C 1
ATOM 822 O O . ALA A 1 103 ? 5.995 -11.936 0.707 1.00 90.88 103 ALA A O 1
ATOM 823 N N . ARG A 1 104 ? 5.172 -12.248 -1.369 1.00 90.06 104 ARG A N 1
ATOM 824 C CA . ARG A 1 104 ? 6.405 -11.881 -2.098 1.00 90.06 104 ARG A CA 1
ATOM 825 C C . ARG A 1 104 ? 6.587 -10.377 -2.276 1.00 90.06 104 ARG A C 1
ATOM 827 O O . ARG A 1 104 ? 7.714 -9.903 -2.380 1.00 90.06 104 ARG A O 1
ATOM 834 N N . VAL A 1 105 ? 5.483 -9.638 -2.324 1.00 90.62 105 VAL A N 1
ATOM 835 C CA . VAL A 1 105 ? 5.459 -8.178 -2.422 1.00 90.62 105 VAL A CA 1
ATOM 836 C C . VAL A 1 105 ? 4.380 -7.678 -1.476 1.00 90.62 105 VAL A C 1
ATOM 838 O O . VAL A 1 105 ? 3.231 -8.094 -1.577 1.00 90.62 105 VAL A O 1
ATOM 841 N N . VAL A 1 106 ? 4.751 -6.779 -0.567 1.00 92.50 106 VAL A N 1
ATOM 842 C CA . VAL A 1 106 ? 3.815 -6.122 0.349 1.00 92.50 106 VAL A CA 1
ATOM 843 C C . VAL A 1 106 ? 4.070 -4.628 0.309 1.00 92.50 106 VAL A C 1
ATOM 845 O O . VAL A 1 106 ? 5.207 -4.160 0.252 1.00 92.50 106 VAL A O 1
ATOM 848 N N . VAL A 1 107 ? 2.987 -3.872 0.316 1.00 92.19 107 VAL A N 1
ATOM 849 C CA . VAL A 1 107 ? 2.971 -2.423 0.168 1.00 92.19 107 VAL A CA 1
ATOM 850 C C . VAL A 1 107 ? 1.963 -1.853 1.143 1.00 92.19 107 VAL A C 1
ATOM 852 O O . VAL A 1 107 ? 0.928 -2.460 1.412 1.00 92.19 107 VAL A O 1
ATOM 855 N N . ASN A 1 108 ? 2.261 -0.676 1.679 1.00 91.75 108 ASN A N 1
ATOM 856 C CA . ASN A 1 108 ? 1.284 0.011 2.502 1.00 91.75 108 ASN A CA 1
ATOM 857 C C . ASN A 1 108 ? 0.097 0.471 1.638 1.00 91.75 108 ASN A C 1
ATOM 859 O O . ASN A 1 108 ? 0.297 0.967 0.528 1.00 91.75 108 ASN A O 1
ATOM 863 N N . GLY A 1 109 ? -1.119 0.279 2.150 1.00 88.06 109 GLY A N 1
ATOM 864 C CA . GLY A 1 109 ? -2.360 0.627 1.467 1.00 88.06 109 GLY A CA 1
ATOM 865 C C . GLY A 1 109 ? -2.951 1.960 1.934 1.00 88.06 109 GLY A C 1
ATOM 866 O O . GLY A 1 109 ? -2.430 3.035 1.651 1.00 88.06 109 GLY A O 1
ATOM 867 N N . GLY A 1 110 ? -4.116 1.883 2.581 1.00 88.69 110 GLY A N 1
ATOM 868 C CA . GLY A 1 110 ? -4.895 3.048 3.006 1.00 88.69 110 GLY A CA 1
ATOM 869 C C . GLY A 1 110 ? -4.312 3.803 4.204 1.00 88.69 110 GLY A C 1
ATOM 870 O O . GLY A 1 110 ? -3.307 3.421 4.784 1.00 88.69 110 GLY A O 1
ATOM 871 N N . TYR A 1 111 ? -4.991 4.877 4.607 1.00 90.12 111 TYR A N 1
ATOM 872 C CA . TYR A 1 111 ? -4.607 5.676 5.774 1.00 90.12 111 TYR A CA 1
ATOM 873 C C . TYR A 1 111 ? -5.129 5.074 7.083 1.00 90.12 111 TYR A C 1
ATOM 875 O O . TYR A 1 111 ?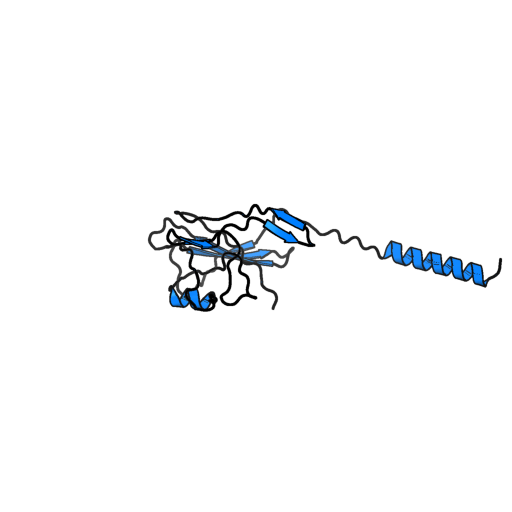 -6.173 4.419 7.103 1.00 90.12 111 TYR A O 1
ATOM 883 N N . PHE A 1 112 ? -4.449 5.374 8.187 1.00 91.38 112 PHE A N 1
ATOM 884 C CA . PHE A 1 112 ? -4.808 4.925 9.533 1.00 91.38 112 PHE A CA 1
ATOM 885 C C . PHE A 1 112 ? -4.440 5.974 10.599 1.00 91.38 112 PHE A C 1
ATOM 887 O O . PHE A 1 112 ? -3.494 6.745 10.430 1.00 91.38 112 PHE A O 1
ATOM 894 N N . LEU A 1 113 ? -5.210 6.015 11.690 1.00 92.50 113 LEU A N 1
ATOM 895 C CA . LEU A 1 113 ? -5.015 6.880 12.855 1.00 92.50 113 LEU A CA 1
ATOM 896 C C . LEU A 1 113 ? -4.132 6.177 13.892 1.00 92.50 113 LEU A C 1
ATOM 898 O O . LEU A 1 113 ? -4.600 5.378 14.707 1.00 92.50 113 LEU A O 1
ATOM 902 N N . MET A 1 114 ? -2.833 6.469 13.846 1.00 92.25 114 MET A N 1
ATOM 903 C CA . MET A 1 114 ? -1.827 5.855 14.724 1.00 92.25 114 MET A CA 1
ATOM 904 C C . MET A 1 114 ? -1.887 6.345 16.181 1.00 92.25 114 MET A C 1
ATOM 906 O O . MET A 1 114 ? -1.237 5.772 17.050 1.00 92.25 114 MET A O 1
ATOM 910 N N . ASP A 1 115 ? -2.662 7.386 16.475 1.00 93.94 115 ASP A N 1
ATOM 911 C CA . ASP A 1 115 ? -2.912 7.897 17.827 1.00 93.94 115 ASP A CA 1
ATOM 912 C C . ASP A 1 115 ? -4.040 7.144 18.561 1.00 93.94 115 ASP A C 1
ATOM 914 O O . ASP A 1 115 ? -4.284 7.389 19.742 1.00 93.94 115 ASP A O 1
ATOM 918 N N . LYS A 1 116 ? -4.719 6.205 17.886 1.00 93.69 116 LYS A N 1
ATOM 919 C CA . LYS A 1 116 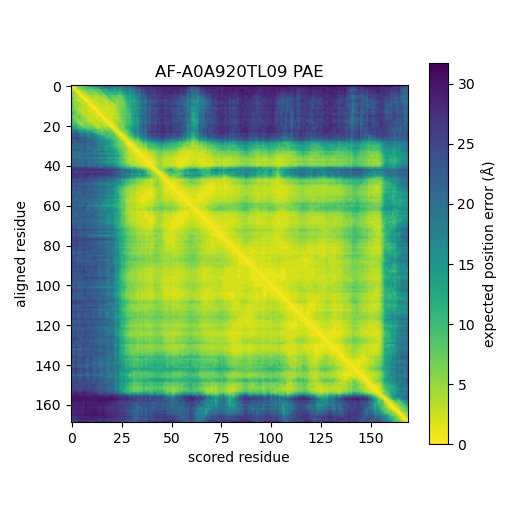? -5.749 5.329 18.465 1.00 93.69 116 LYS A CA 1
ATOM 920 C C . LYS A 1 116 ? -5.193 3.951 18.824 1.00 93.69 116 LYS A C 1
ATOM 922 O O . LYS A 1 116 ? -4.281 3.455 18.158 1.00 93.69 116 LYS A O 1
ATOM 927 N N . ASN A 1 117 ? -5.767 3.336 19.861 1.00 93.81 117 ASN A N 1
ATOM 928 C CA . ASN A 1 117 ? -5.493 1.955 20.260 1.00 93.81 117 ASN A CA 1
ATOM 929 C C . ASN A 1 117 ? -6.818 1.212 20.573 1.00 93.81 117 ASN A C 1
ATOM 931 O O . ASN A 1 117 ? -7.457 1.555 21.571 1.00 93.81 117 ASN A O 1
ATOM 935 N N . PRO A 1 118 ? -7.258 0.248 19.742 1.00 93.69 118 PRO A N 1
ATOM 936 C CA . PRO A 1 118 ? -6.589 -0.187 18.518 1.00 93.69 118 PRO A CA 1
ATOM 937 C C . PRO A 1 118 ? -6.586 0.908 17.442 1.00 93.69 118 PRO A C 1
ATOM 939 O O . PRO A 1 118 ? -7.385 1.847 17.481 1.00 93.69 118 PRO A O 1
ATOM 942 N N . THR A 1 119 ? -5.666 0.810 16.485 1.00 94.38 119 THR A N 1
ATOM 943 C CA . THR A 1 119 ? -5.578 1.744 15.358 1.00 94.38 119 THR A CA 1
ATOM 944 C C . THR A 1 119 ? -6.838 1.687 14.486 1.00 94.38 119 THR A C 1
ATOM 946 O O . THR A 1 119 ? -7.481 0.646 14.332 1.00 94.38 119 THR A O 1
ATOM 949 N N . GLU A 1 120 ? -7.219 2.832 13.913 1.00 93.44 120 GLU A N 1
ATOM 950 C CA . GLU A 1 120 ? -8.442 2.989 13.115 1.00 93.44 120 GLU A CA 1
ATOM 951 C C . GLU A 1 120 ? -8.105 3.329 11.656 1.00 93.44 120 GLU A C 1
ATOM 953 O O . GLU A 1 120 ? -7.313 4.234 11.403 1.00 93.44 120 GLU A O 1
ATOM 958 N N . HIS A 1 121 ? -8.705 2.641 10.679 1.00 92.62 121 HIS A N 1
ATOM 959 C CA . HIS A 1 121 ? -8.521 2.983 9.262 1.00 92.62 121 HIS A CA 1
ATOM 960 C C . HIS A 1 121 ? -9.342 4.212 8.863 1.00 92.62 121 HIS A C 1
ATOM 962 O O . HIS A 1 121 ? -10.452 4.428 9.346 1.00 92.62 121 HIS A O 1
ATOM 968 N N . VAL A 1 122 ? -8.824 4.988 7.909 1.00 91.06 122 VAL A N 1
ATOM 969 C CA . VAL A 1 122 ? -9.475 6.194 7.389 1.00 91.06 122 VAL A CA 1
ATOM 970 C C . VAL A 1 122 ? -9.742 6.056 5.896 1.00 91.06 122 VAL A C 1
ATOM 972 O O . VAL A 1 122 ? -8.860 6.262 5.057 1.00 91.06 122 VAL A O 1
ATOM 975 N N . GLY A 1 123 ? -11.001 5.802 5.560 1.00 90.88 123 GLY A N 1
ATOM 976 C CA . GLY A 1 123 ? -11.458 5.592 4.191 1.00 90.88 123 GLY A CA 1
ATOM 977 C C . GLY A 1 123 ? -12.143 4.242 4.056 1.00 90.88 123 GLY A C 1
ATOM 978 O O . GLY A 1 123 ? -12.129 3.438 4.984 1.00 90.88 123 GLY A O 1
ATOM 979 N N . LEU A 1 124 ? -12.762 4.014 2.897 1.00 92.00 124 LEU A N 1
ATOM 980 C CA . LEU A 1 124 ? -13.416 2.742 2.622 1.00 92.00 124 LEU A CA 1
ATOM 981 C C . LEU A 1 124 ? -12.366 1.626 2.621 1.00 92.00 124 LEU A C 1
ATOM 983 O O . LEU A 1 124 ? -11.447 1.654 1.805 1.00 92.00 124 LEU A O 1
ATOM 987 N N . LEU A 1 125 ? -12.540 0.656 3.510 1.00 92.62 125 LEU A N 1
ATOM 988 C CA . LEU A 1 125 ? -11.796 -0.593 3.533 1.00 92.62 125 LEU A CA 1
ATOM 989 C C . LEU A 1 125 ? -12.803 -1.733 3.585 1.00 92.62 125 LEU A C 1
ATOM 991 O O . LEU A 1 125 ? -13.551 -1.877 4.555 1.00 92.62 125 LEU A O 1
ATOM 995 N N . TYR A 1 126 ? -12.823 -2.510 2.514 1.00 90.75 126 TYR A N 1
ATOM 996 C CA . TYR A 1 126 ? -13.742 -3.614 2.312 1.00 90.75 126 TYR A CA 1
ATOM 997 C C . TYR A 1 126 ? -12.934 -4.845 1.929 1.00 90.75 126 TYR A C 1
ATOM 999 O O . TYR A 1 126 ? -12.214 -4.817 0.934 1.00 90.75 126 TYR A O 1
ATOM 1007 N N . VAL A 1 127 ? -13.021 -5.887 2.746 1.00 89.69 127 VAL A N 1
ATOM 1008 C CA . VAL A 1 127 ? -12.214 -7.105 2.624 1.00 89.69 127 VAL A CA 1
ATOM 1009 C C . VAL A 1 127 ? -13.116 -8.290 2.936 1.00 89.69 127 VAL A C 1
ATOM 1011 O O . VAL A 1 127 ? -13.930 -8.207 3.853 1.00 89.69 127 VAL A O 1
ATOM 1014 N N . ASN A 1 128 ? -13.008 -9.379 2.171 1.00 86.00 128 ASN A N 1
ATOM 1015 C CA . ASN A 1 128 ? -13.760 -10.622 2.403 1.00 86.00 128 ASN A CA 1
ATOM 1016 C C . ASN A 1 128 ? -15.270 -10.411 2.590 1.00 86.00 128 ASN A C 1
ATOM 1018 O O . ASN A 1 128 ? -15.893 -10.938 3.509 1.00 86.00 128 ASN A O 1
ATOM 1022 N N . ASN A 1 129 ? -15.857 -9.605 1.704 1.00 87.94 129 ASN A N 1
ATOM 1023 C CA . ASN A 1 129 ? -17.275 -9.252 1.704 1.00 87.94 129 ASN A CA 1
ATOM 1024 C C . ASN A 1 129 ? -17.752 -8.463 2.953 1.00 87.94 129 ASN A C 1
ATOM 1026 O O . ASN A 1 129 ? -18.956 -8.325 3.179 1.00 87.94 129 ASN A O 1
ATOM 1030 N N . PHE A 1 130 ? -16.826 -7.916 3.751 1.00 90.12 130 PHE A N 1
ATOM 1031 C CA . PHE A 1 130 ? -17.100 -7.180 4.985 1.00 90.12 130 PHE A CA 1
ATOM 1032 C C . PHE A 1 130 ? -16.491 -5.769 4.970 1.00 90.12 130 PHE A C 1
ATOM 1034 O O . PHE A 1 130 ? -15.347 -5.552 4.567 1.00 90.12 130 PHE A O 1
ATOM 1041 N N . THR A 1 131 ? -17.252 -4.786 5.460 1.00 91.44 131 THR A N 1
ATOM 1042 C CA . THR A 1 131 ? -16.771 -3.406 5.623 1.00 91.44 131 THR A CA 1
ATOM 1043 C C . THR A 1 131 ? -15.980 -3.275 6.919 1.00 91.44 131 THR A C 1
ATOM 1045 O O . THR A 1 131 ? -16.557 -3.100 7.989 1.00 91.44 131 THR A O 1
ATOM 1048 N N . VAL A 1 132 ? -14.651 -3.295 6.813 1.00 91.69 132 VAL A N 1
ATOM 1049 C CA . VAL A 1 132 ? -13.735 -3.062 7.942 1.00 91.69 132 VAL A CA 1
ATOM 1050 C C . VAL A 1 132 ? -13.737 -1.589 8.359 1.00 91.69 132 VAL A C 1
ATOM 1052 O O . VAL A 1 132 ? -13.654 -1.282 9.547 1.00 91.69 132 VAL A O 1
ATOM 1055 N N . ALA A 1 133 ? -13.832 -0.669 7.393 1.00 92.31 133 ALA A N 1
ATOM 1056 C CA . ALA A 1 133 ? -13.985 0.759 7.656 1.00 92.31 133 ALA A CA 1
ATOM 1057 C C . ALA A 1 133 ? -14.840 1.443 6.575 1.00 92.31 133 ALA A C 1
ATOM 1059 O O . ALA A 1 133 ? -14.691 1.145 5.386 1.00 92.31 133 ALA A O 1
ATOM 1060 N N . PRO A 1 134 ? -15.750 2.359 6.951 1.00 91.50 134 PRO A N 1
ATOM 1061 C CA . PRO A 1 134 ? -16.610 3.045 5.996 1.00 91.50 134 PRO A CA 1
ATOM 1062 C C . PRO A 1 134 ? -15.876 4.176 5.263 1.00 91.50 134 PRO A C 1
ATOM 1064 O O . PRO A 1 134 ? -14.903 4.755 5.747 1.00 91.50 134 PRO A O 1
ATOM 1067 N N . ALA A 1 135 ? -16.413 4.572 4.107 1.00 90.88 135 ALA A N 1
ATOM 1068 C CA . ALA A 1 135 ? -15.925 5.738 3.377 1.00 90.88 135 ALA A CA 1
ATOM 1069 C C . ALA A 1 135 ? -15.959 7.012 4.243 1.00 90.88 135 ALA A C 1
ATOM 1071 O O . ALA A 1 135 ? -16.994 7.379 4.811 1.00 90.88 135 ALA A O 1
ATOM 1072 N N . THR A 1 136 ? -14.836 7.733 4.300 1.00 89.75 136 THR A N 1
ATOM 1073 C CA . THR A 1 136 ? -14.776 9.046 4.948 1.00 89.75 136 THR A CA 1
ATOM 1074 C C . THR A 1 136 ? -15.662 10.019 4.179 1.00 89.75 136 THR A C 1
ATOM 1076 O O . THR A 1 136 ? -15.427 10.282 3.002 1.00 89.75 136 THR A O 1
ATOM 1079 N N . ARG A 1 137 ? -16.683 10.562 4.846 1.00 88.19 137 ARG A N 1
ATOM 1080 C CA . ARG A 1 137 ? -17.623 11.515 4.231 1.00 88.19 137 ARG A CA 1
ATOM 1081 C C . ARG A 1 137 ? -17.089 12.942 4.223 1.00 88.19 137 ARG A C 1
ATOM 1083 O O . ARG A 1 137 ? -17.372 13.709 3.308 1.00 88.19 137 ARG A O 1
ATOM 1090 N N . SER A 1 138 ? -16.366 13.322 5.274 1.00 90.31 138 SER A N 1
ATOM 1091 C CA . SER A 1 138 ? -15.832 14.673 5.426 1.00 90.31 138 SER A CA 1
ATOM 1092 C C . SER A 1 138 ? -14.674 14.717 6.416 1.00 90.31 138 SER A C 1
ATOM 1094 O O . SER A 1 138 ? -14.575 13.851 7.282 1.00 90.31 138 SER A O 1
ATOM 1096 N N . VAL A 1 139 ? -13.859 15.764 6.330 1.00 88.94 139 VAL A N 1
ATOM 1097 C CA . VAL A 1 139 ? -12.820 16.106 7.308 1.00 88.94 139 VAL A CA 1
ATOM 1098 C C . VAL A 1 139 ? -13.044 17.517 7.850 1.00 88.94 139 VAL A C 1
ATOM 1100 O O . VAL A 1 139 ? -13.603 18.376 7.162 1.00 88.94 139 VAL A O 1
ATOM 1103 N N . LEU A 1 140 ? -12.614 17.762 9.087 1.00 91.06 140 LEU A N 1
ATOM 1104 C CA . LEU A 1 140 ? -12.592 19.097 9.684 1.00 91.06 140 LEU A CA 1
ATOM 1105 C C . LEU A 1 140 ? -11.185 19.681 9.563 1.00 91.06 140 LEU A C 1
ATOM 1107 O O . LEU A 1 140 ? -10.213 19.058 9.979 1.00 91.06 140 LEU A O 1
ATOM 1111 N N . ARG A 1 141 ? -11.079 20.889 9.009 1.00 90.06 141 ARG A N 1
ATOM 1112 C CA . ARG A 1 141 ? -9.827 21.650 8.949 1.00 90.06 141 ARG A CA 1
ATOM 1113 C C . ARG A 1 141 ? -10.121 23.105 9.283 1.00 90.06 141 ARG A C 1
ATOM 1115 O O . ARG A 1 141 ? -10.951 23.726 8.623 1.00 90.06 141 ARG A O 1
ATOM 1122 N N . ASN A 1 142 ? -9.453 23.644 10.304 1.00 92.94 142 ASN A N 1
ATOM 1123 C CA . ASN A 1 142 ? -9.652 25.015 10.798 1.00 92.94 142 ASN A CA 1
ATOM 1124 C C . ASN A 1 142 ? -11.136 25.327 11.085 1.00 92.94 142 ASN A C 1
ATOM 1126 O O . ASN A 1 142 ? -11.676 26.313 10.587 1.00 92.94 142 ASN A O 1
ATOM 1130 N N . ASN A 1 143 ? -11.814 24.434 11.816 1.00 92.81 143 ASN A N 1
ATOM 1131 C CA . ASN A 1 143 ? -13.248 24.504 12.141 1.00 92.81 143 ASN A CA 1
ATOM 1132 C C . ASN A 1 143 ? -14.208 24.570 10.936 1.00 92.81 143 ASN A C 1
ATOM 1134 O O . ASN A 1 143 ? -15.391 24.855 11.106 1.00 92.81 143 ASN A O 1
ATOM 1138 N N . LYS A 1 144 ? -13.742 24.262 9.720 1.00 94.62 144 LYS A N 1
ATOM 1139 C CA . LYS A 1 144 ? -14.584 24.132 8.525 1.00 94.62 144 LYS A CA 1
ATOM 1140 C C . LYS A 1 144 ? -14.663 22.674 8.086 1.00 94.62 144 LYS A C 1
ATOM 1142 O O . LYS A 1 144 ? -13.663 21.954 8.114 1.00 94.62 144 LYS A O 1
ATOM 1147 N N . ARG A 1 145 ? -15.861 22.244 7.680 1.00 94.50 145 ARG A N 1
ATOM 1148 C CA . ARG A 1 145 ? -16.120 20.898 7.157 1.00 94.50 145 ARG A CA 1
ATOM 1149 C C . ARG A 1 145 ? -15.884 20.863 5.653 1.00 94.50 145 ARG A C 1
ATOM 1151 O O . ARG A 1 145 ? -16.450 21.668 4.924 1.00 94.50 145 ARG A O 1
ATOM 1158 N N . TYR A 1 146 ? -15.100 19.889 5.211 1.00 92.44 146 TYR A N 1
ATOM 1159 C CA . TYR A 1 146 ? -14.843 19.606 3.803 1.00 92.44 146 TYR A CA 1
ATOM 1160 C C . TYR A 1 146 ? -15.345 18.207 3.494 1.00 92.44 146 TYR A C 1
ATOM 1162 O O . TYR A 1 146 ? -14.889 17.248 4.114 1.00 92.44 146 TYR A O 1
ATOM 1170 N N . TYR A 1 147 ? -16.283 18.085 2.560 1.00 91.06 147 TYR A N 1
ATOM 1171 C CA . TYR A 1 147 ? -16.742 16.781 2.091 1.00 91.06 147 TYR A CA 1
ATOM 1172 C C . TYR A 1 147 ? -15.682 16.157 1.189 1.00 91.06 147 TYR A C 1
ATOM 1174 O O . TYR A 1 147 ? -15.069 16.840 0.371 1.00 91.06 147 TYR A O 1
ATOM 1182 N N . THR A 1 148 ? -15.423 14.869 1.386 1.00 86.50 148 THR A N 1
ATOM 1183 C CA . THR A 1 148 ? -14.322 14.172 0.726 1.00 86.50 148 THR A CA 1
ATOM 1184 C C . THR A 1 148 ? -14.842 13.260 -0.374 1.00 86.50 148 THR A C 1
ATOM 1186 O O . THR A 1 148 ? -15.665 12.389 -0.113 1.00 86.50 148 THR A O 1
ATOM 1189 N N . ALA A 1 149 ? -14.298 13.412 -1.581 1.00 82.69 149 ALA A N 1
ATOM 1190 C CA . ALA A 1 149 ? -14.372 12.419 -2.647 1.00 82.69 149 ALA A CA 1
ATOM 1191 C C . ALA A 1 149 ? -13.005 11.729 -2.734 1.00 82.69 149 ALA A C 1
ATOM 1193 O O . ALA A 1 149 ? -12.070 12.258 -3.334 1.00 82.69 149 ALA A O 1
ATOM 1194 N N . ARG A 1 150 ? -12.851 10.593 -2.047 1.00 82.69 150 ARG A N 1
ATOM 1195 C CA . ARG A 1 150 ? -11.625 9.783 -2.111 1.00 82.69 150 ARG A CA 1
ATOM 1196 C C . ARG A 1 150 ? -11.812 8.679 -3.142 1.00 82.69 150 ARG A C 1
ATOM 1198 O O . ARG A 1 150 ? -12.840 8.009 -3.130 1.00 82.69 150 ARG A O 1
ATOM 1205 N N . GLY A 1 151 ? -10.814 8.491 -4.002 1.00 84.19 151 GLY A N 1
ATOM 1206 C CA . GLY A 1 151 ? -10.756 7.313 -4.862 1.00 84.19 151 GLY A CA 1
ATOM 1207 C C . GLY A 1 151 ? -10.598 6.046 -4.022 1.00 84.19 151 GLY A C 1
ATOM 1208 O O . GLY A 1 151 ? -9.948 6.071 -2.976 1.00 84.19 151 GLY A O 1
ATOM 1209 N N . ALA A 1 152 ? -11.194 4.955 -4.487 1.00 83.88 152 ALA A N 1
ATOM 1210 C CA . ALA A 1 152 ? -10.981 3.616 -3.961 1.00 83.88 152 ALA A CA 1
ATOM 1211 C C . ALA A 1 152 ? -10.554 2.711 -5.120 1.00 83.88 152 ALA A C 1
ATOM 1213 O O . ALA A 1 152 ? -11.041 2.868 -6.240 1.00 83.88 152 ALA A O 1
ATOM 1214 N N . LEU A 1 153 ? -9.638 1.790 -4.841 1.00 84.25 153 LEU A N 1
ATOM 1215 C CA . LEU A 1 153 ? -9.210 0.755 -5.772 1.00 8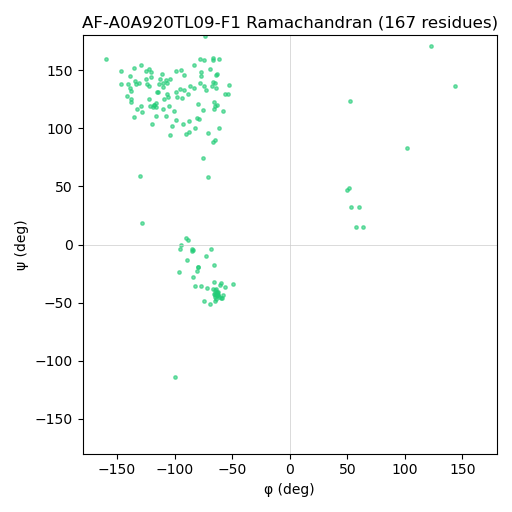4.25 153 LEU A CA 1
ATOM 1216 C C . LEU A 1 153 ? -9.750 -0.577 -5.256 1.00 84.25 153 LEU A C 1
ATOM 1218 O O . LEU A 1 153 ? -9.534 -0.915 -4.095 1.00 84.25 153 LEU A O 1
ATOM 1222 N N . GLY A 1 154 ? -10.480 -1.293 -6.106 1.00 80.25 154 GLY A N 1
ATOM 1223 C CA . GLY A 1 154 ? -10.967 -2.637 -5.824 1.00 80.25 154 GLY A CA 1
ATOM 1224 C C . GLY A 1 154 ? -10.286 -3.633 -6.749 1.00 80.25 154 GLY A C 1
ATOM 1225 O O . GLY A 1 154 ? -10.124 -3.358 -7.938 1.00 80.25 154 GLY A O 1
ATOM 1226 N N . PHE A 1 155 ? -9.898 -4.781 -6.207 1.00 74.94 155 PHE A N 1
ATOM 1227 C CA . PHE A 1 155 ? -9.304 -5.863 -6.977 1.00 74.94 155 PHE A CA 1
ATOM 1228 C C . PHE A 1 155 ? -10.371 -6.914 -7.245 1.00 74.94 155 PHE A C 1
ATOM 1230 O O . PHE A 1 155 ? -10.909 -7.523 -6.327 1.00 74.94 155 PHE A O 1
ATOM 1237 N N . TRP A 1 156 ? -10.706 -7.082 -8.520 1.00 59.34 156 TRP A N 1
ATOM 1238 C CA . TRP A 1 156 ? -11.573 -8.157 -9.007 1.00 59.34 156 TRP A CA 1
ATOM 1239 C C . TRP A 1 156 ? -10.909 -8.915 -10.168 1.00 59.34 156 TRP A C 1
ATOM 1241 O O . TRP A 1 156 ? -11.608 -9.604 -10.897 1.00 59.34 156 TRP A O 1
ATOM 1251 N N . MET A 1 157 ? -9.570 -8.776 -10.306 1.00 40.44 157 MET A N 1
ATOM 1252 C CA . MET A 1 157 ? -8.690 -9.095 -11.455 1.00 40.44 157 MET A CA 1
ATOM 1253 C C . MET A 1 157 ? -8.278 -7.838 -12.280 1.00 40.44 157 MET A C 1
ATOM 1255 O O . MET A 1 157 ? -8.898 -7.537 -13.294 1.00 40.44 157 MET A O 1
ATOM 1259 N N . MET A 1 158 ? -7.226 -7.098 -11.844 1.00 38.62 158 MET A N 1
ATOM 1260 C CA . MET A 1 158 ? -6.088 -6.582 -12.668 1.00 38.62 158 MET A CA 1
ATOM 1261 C C . MET A 1 158 ? -5.415 -5.182 -12.417 1.00 38.62 158 MET A C 1
ATOM 1263 O O . MET A 1 158 ? -6.098 -4.183 -12.245 1.00 38.62 158 MET A O 1
ATOM 1267 N N . VAL A 1 159 ? -4.051 -5.183 -12.465 1.00 36.38 159 VAL A N 1
ATOM 1268 C CA . VAL A 1 159 ? -2.917 -4.192 -12.380 1.00 36.38 159 VAL A CA 1
ATOM 1269 C C . VAL A 1 159 ? -2.823 -3.200 -11.201 1.00 36.38 159 VAL A C 1
ATOM 1271 O O . VAL A 1 159 ? -3.656 -2.318 -11.027 1.00 36.38 159 VAL A O 1
ATOM 1274 N N . VAL A 1 160 ? -1.684 -3.242 -10.487 1.00 40.66 160 VAL A N 1
ATOM 1275 C CA . VAL A 1 160 ? -1.260 -2.255 -9.474 1.00 40.66 160 VAL A CA 1
ATOM 1276 C C . VAL A 1 160 ? 0.005 -1.515 -9.925 1.00 40.66 160 VAL A C 1
ATOM 1278 O O . VAL A 1 160 ? 0.992 -2.137 -10.302 1.00 40.66 160 VAL A O 1
ATOM 1281 N N . LEU A 1 161 ? -0.015 -0.180 -9.836 1.00 32.75 161 LEU A N 1
ATOM 1282 C CA . LEU A 1 161 ? 1.155 0.696 -9.931 1.00 32.75 161 LEU A CA 1
ATOM 1283 C C . LEU A 1 161 ? 1.317 1.397 -8.577 1.00 32.75 161 LEU A C 1
ATOM 1285 O O . LEU A 1 161 ? 0.496 2.242 -8.227 1.00 32.75 161 LEU A O 1
ATOM 1289 N N . ILE A 1 162 ? 2.355 1.066 -7.808 1.00 44.50 162 ILE A N 1
ATOM 1290 C CA . ILE A 1 162 ? 2.647 1.751 -6.539 1.00 44.50 162 ILE A CA 1
ATOM 1291 C C . ILE A 1 162 ? 3.985 2.457 -6.662 1.00 44.50 162 ILE A C 1
ATOM 1293 O O . ILE A 1 162 ? 5.011 1.817 -6.866 1.00 44.50 162 ILE A O 1
ATOM 1297 N N . CYS A 1 163 ? 3.956 3.783 -6.531 1.00 29.89 163 CYS A N 1
ATOM 1298 C CA . CYS A 1 163 ? 5.140 4.621 -6.405 1.00 29.89 163 CYS A CA 1
ATOM 1299 C C . CYS A 1 163 ? 5.439 4.816 -4.916 1.00 29.89 163 CYS A C 1
ATOM 1301 O O . CYS A 1 163 ? 4.777 5.611 -4.249 1.00 29.89 163 CYS A O 1
ATOM 1303 N N . LEU A 1 164 ? 6.441 4.112 -4.389 1.00 37.03 164 LEU A N 1
ATOM 1304 C CA . LEU A 1 164 ? 6.945 4.383 -3.042 1.00 37.03 164 LEU A CA 1
ATOM 1305 C C . LEU A 1 164 ? 7.859 5.615 -3.084 1.00 37.03 164 LEU A C 1
ATOM 1307 O O . LEU A 1 164 ? 8.960 5.566 -3.632 1.00 37.03 164 LEU A O 1
ATOM 1311 N N . GLY A 1 165 ? 7.374 6.729 -2.531 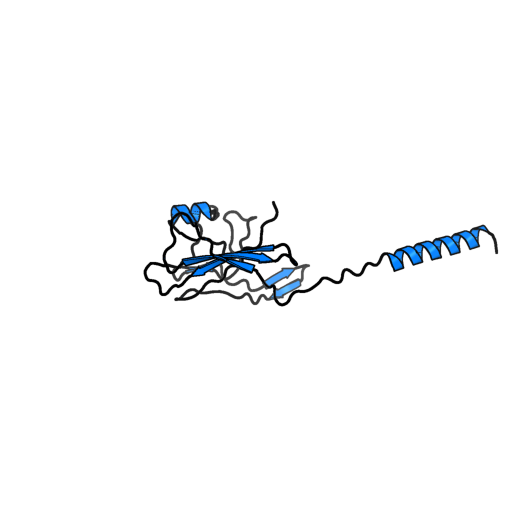1.00 27.77 165 GLY A N 1
ATOM 1312 C CA . GLY A 1 165 ? 8.167 7.922 -2.240 1.00 27.77 165 GLY A CA 1
ATOM 1313 C C . GLY A 1 165 ? 8.888 7.775 -0.900 1.00 27.77 165 GLY A C 1
ATOM 1314 O O . GLY A 1 165 ? 8.303 7.323 0.082 1.00 27.77 165 GLY A O 1
ATOM 1315 N N . ASN A 1 166 ? 10.169 8.138 -0.885 1.00 32.03 166 ASN A N 1
ATOM 1316 C CA . ASN A 1 166 ? 11.092 7.982 0.239 1.00 32.03 166 ASN A CA 1
ATOM 1317 C C . ASN A 1 166 ? 10.549 8.604 1.547 1.00 32.03 166 ASN A C 1
ATOM 1319 O O . ASN A 1 166 ? 10.175 9.778 1.558 1.00 32.03 166 ASN A O 1
ATOM 1323 N N . GLN A 1 167 ? 10.561 7.843 2.646 1.00 28.92 167 GLN A N 1
ATOM 1324 C CA . GLN A 1 167 ? 10.406 8.386 4.001 1.00 28.92 167 GLN A CA 1
ATOM 1325 C C . GLN A 1 167 ? 11.704 9.128 4.379 1.00 28.92 167 GLN A C 1
ATOM 1327 O O . GLN A 1 167 ? 12.788 8.584 4.141 1.00 28.92 167 GLN A O 1
ATOM 1332 N N . PRO A 1 168 ? 11.651 10.357 4.924 1.00 32.62 168 PRO A N 1
ATOM 1333 C CA . PRO A 1 168 ? 12.835 10.967 5.517 1.00 32.62 168 PRO A CA 1
ATOM 1334 C C . PRO A 1 168 ? 13.272 10.149 6.742 1.00 32.62 168 PRO A C 1
ATOM 1336 O O . PRO A 1 168 ? 12.428 9.664 7.495 1.00 32.62 168 PRO A O 1
ATOM 1339 N N . LYS A 1 169 ? 14.592 9.970 6.872 1.00 33.09 169 LYS A N 1
ATOM 1340 C CA . LYS A 1 169 ? 15.247 9.331 8.022 1.00 33.09 169 LYS A CA 1
ATOM 1341 C C . LYS A 1 169 ? 14.969 10.081 9.318 1.00 33.09 169 LYS A C 1
ATOM 1343 O O . LYS A 1 169 ? 14.890 11.329 9.245 1.00 33.09 169 LYS A O 1
#

Solvent-accessible surface area (backbone atoms only — not comparable to full-atom values): 11064 Å² total; per-residue (Å²): 136,58,72,70,58,55,53,50,53,51,51,52,52,51,54,51,48,52,57,65,72,63,64,72,78,80,76,75,85,79,77,96,70,85,77,60,57,72,42,76,59,89,80,58,82,72,81,66,57,90,39,49,46,49,34,38,27,45,26,81,90,58,84,44,58,36,43,34,53,43,47,41,56,82,35,90,91,43,85,88,82,78,84,76,58,85,46,88,52,42,69,68,52,62,66,54,50,25,64,77,69,68,46,92,76,74,75,90,79,82,50,66,43,81,92,42,85,49,41,44,67,58,32,67,36,75,45,95,96,38,77,79,27,66,65,52,61,58,51,78,57,96,95,39,82,43,76,49,89,75,89,83,90,82,86,87,81,72,72,57,84,50,77,52,71,78,78,84,131

Mean predicted aligned error: 11.52 Å

Foldseek 3Di:
DDPVVVVVVVVVVVVVVCVVVPPPPPPPDDDPDQDWDKDWDPDQPPDDPPQWTKIWTADPVPGWIWIWIKGQQVPPVDDDFDDWAPDQLRDDDQVRVCVVVVDSDGDDDFDWDPVDGSIGTAAFDAHPNDTSDHGDQWDADPNDIDGDDDDDDDDPDDTDTDIDTDDDD